Protein AF-A0A7X0EYW1-F1 (afdb_monomer)

Solvent-accessible surface area (backbone atoms only — not comparable to full-atom values): 8251 Å² total; per-residue (Å²): 119,74,43,82,47,58,52,59,78,78,30,70,56,36,33,30,42,43,67,89,39,68,41,78,28,68,42,75,41,87,88,79,72,46,76,42,80,27,55,40,93,86,78,65,42,36,30,29,31,34,37,28,37,51,52,51,80,84,52,72,91,52,84,43,73,43,68,41,34,33,45,39,96,59,86,83,66,71,73,83,72,54,72,73,35,61,46,37,50,37,80,27,30,41,29,74,44,77,37,78,92,76,75,40,85,40,76,48,44,35,21,56,43,68,38,63,61,73,96,78,82,68,85,69,75,77,80,76,79,79,78,77,82,82,79,130

Radius of gyration: 17.85 Å; Cα contacts (8 Å, |Δi|>4): 258; chains: 1; bounding box: 35×34×68 Å

Mean predicted aligned error: 7.56 Å

Foldseek 3Di:
DKDWDAQCRVQVQFKKWQAPFKAFDWDADPVVRDIDGDADPPPRFTKIKTWIFRPDPPCPPHGRIDIEIERDNDGADAAPPDNIATKTFARKMKDWDQDPVVRDIDIYIYGHHIYHDPPPDNCPDDPDPPDDPDDD

Organism: NCBI:txid1124761

Secondary structure (DSSP, 8-state):
--EE--HHHH-TT-EEEPTT--EE-EEE-TTT--EEE-B-TTT--BEEEEEEEE--GGGTTS--EEEEEEE-SSPPPPSS--TT-EEEEES-EEEEEEETTTTEEEEEEEESEEE---TTS--PPPPPPPP-----

Sequence (136 aa):
MRFRVRFEEVFPAGCVLVPGSIAQGEDYDEKSGKRSPSKDKVTGGRVWTCRVMDMDPELGARSREVAVKILAEVQPVPPTGQMFEAVEFTDMTVTPYLNEKTRRLAYSLRASGMVKPNGSNGSRPAPAPAAKDGGA

Nearest PDB structures (foldseek):
  3k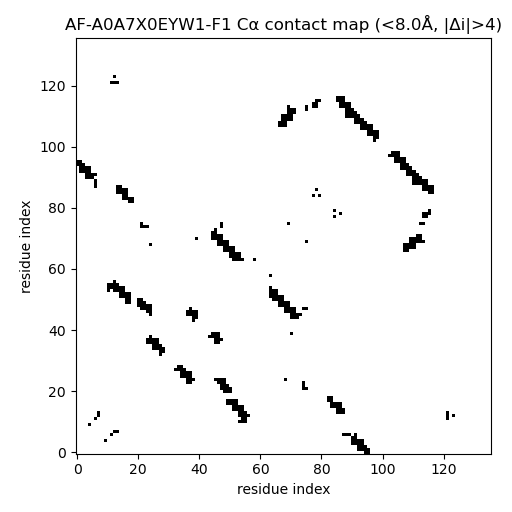jo-assembly1_A  TM=4.034E-01  e=4.210E-01  Homo sapiens
  1ue6-assembly2_D-3  TM=4.298E-01  e=5.564E-01  Mycobacterium tuberculosis
  3kjp-assembly1_A  TM=3.358E-01  e=3.562E-01  Homo sapiens
  1xjv-assembly1_A  TM=3.365E-01  e=7.353E-01  Homo sapiens
  7qhs-assembly1_5  TM=3.418E-01  e=5.785E+00  Saccharomyces cerevisiae

pLDDT: mean 89.04, std 16.57, range [39.38, 98.5]

Structure (mmCIF, N/CA/C/O backbone):
data_AF-A0A7X0EYW1-F1
#
_entry.id   AF-A0A7X0EYW1-F1
#
loop_
_atom_site.group_PDB
_atom_site.id
_atom_site.type_symbol
_atom_site.label_atom_id
_atom_site.label_alt_id
_atom_site.label_comp_id
_atom_site.label_asym_id
_atom_site.label_entity_id
_atom_site.label_seq_id
_atom_site.pdbx_PDB_ins_code
_atom_site.Cartn_x
_atom_site.Cartn_y
_atom_site.Cartn_z
_atom_site.occupancy
_atom_site.B_iso_or_equiv
_atom_site.auth_seq_id
_atom_site.auth_comp_id
_atom_site.auth_asym_id
_atom_site.auth_atom_id
_atom_site.pdbx_PDB_model_num
ATOM 1 N N . MET A 1 1 ? -16.023 -2.634 2.922 1.00 85.44 1 MET A N 1
ATOM 2 C CA . MET A 1 1 ? -15.891 -3.912 2.189 1.00 85.44 1 MET A CA 1
ATOM 3 C C . MET A 1 1 ? -14.479 -3.988 1.624 1.00 85.44 1 MET A C 1
ATOM 5 O O . MET A 1 1 ? -14.025 -2.969 1.122 1.00 85.44 1 MET A O 1
ATOM 9 N N . ARG A 1 2 ? -13.776 -5.120 1.761 1.00 92.00 2 ARG A N 1
ATOM 10 C CA . ARG A 1 2 ? -12.442 -5.334 1.167 1.00 92.00 2 ARG A CA 1
ATOM 11 C C . ARG A 1 2 ? -12.479 -6.558 0.257 1.00 92.00 2 ARG A C 1
ATOM 13 O O . ARG A 1 2 ? -13.123 -7.540 0.620 1.00 92.00 2 ARG A O 1
ATOM 20 N N . PHE A 1 3 ? -11.800 -6.493 -0.878 1.00 96.12 3 PHE A N 1
ATOM 21 C CA . PHE A 1 3 ? -11.724 -7.563 -1.872 1.00 96.12 3 PHE A CA 1
ATOM 22 C C . PHE A 1 3 ? -10.299 -8.086 -1.943 1.00 96.12 3 PHE A C 1
ATOM 24 O O . PHE A 1 3 ? -9.366 -7.298 -1.813 1.00 96.12 3 PHE A O 1
ATOM 31 N N . ARG A 1 4 ? -10.128 -9.393 -2.143 1.00 97.38 4 ARG A N 1
ATOM 32 C CA . ARG A 1 4 ? -8.812 -9.957 -2.464 1.00 97.38 4 ARG A CA 1
ATOM 33 C C . ARG A 1 4 ? -8.446 -9.595 -3.899 1.00 97.38 4 ARG A C 1
ATOM 35 O O . ARG A 1 4 ? -9.322 -9.596 -4.758 1.00 97.38 4 ARG A O 1
ATOM 42 N N . VAL A 1 5 ? -7.172 -9.309 -4.120 1.00 97.75 5 VAL A N 1
ATOM 43 C CA . VAL A 1 5 ? -6.573 -9.065 -5.437 1.00 97.75 5 VAL A CA 1
ATOM 44 C C . VAL A 1 5 ? -5.224 -9.765 -5.480 1.00 97.75 5 VAL A C 1
ATOM 46 O O . VAL A 1 5 ? -4.581 -9.920 -4.438 1.00 97.75 5 VAL A O 1
ATOM 49 N N . ARG A 1 6 ? -4.801 -10.222 -6.655 1.00 97.62 6 ARG A N 1
ATOM 50 C CA . ARG A 1 6 ? -3.446 -10.753 -6.830 1.00 97.62 6 ARG A CA 1
ATOM 51 C C . ARG A 1 6 ? -2.455 -9.601 -7.004 1.00 97.62 6 ARG A C 1
ATOM 53 O O . ARG A 1 6 ? -2.843 -8.505 -7.407 1.00 97.62 6 ARG A O 1
ATOM 60 N N . PHE A 1 7 ? -1.184 -9.835 -6.691 1.00 97.56 7 PHE A N 1
ATOM 61 C CA . PHE A 1 7 ? -0.146 -8.807 -6.810 1.00 97.56 7 PHE A CA 1
ATOM 62 C C . PHE A 1 7 ? -0.031 -8.299 -8.251 1.00 97.56 7 PHE A C 1
ATOM 64 O O . PHE A 1 7 ? -0.073 -7.097 -8.492 1.00 97.56 7 PHE A O 1
ATOM 71 N N . GLU A 1 8 ? 0.005 -9.217 -9.210 1.00 96.25 8 GLU A N 1
ATOM 72 C CA . GLU A 1 8 ? 0.116 -8.960 -10.644 1.00 96.25 8 GLU A CA 1
ATOM 73 C C . GLU A 1 8 ? -1.119 -8.273 -11.251 1.00 96.25 8 GLU A C 1
ATOM 75 O O . GLU A 1 8 ? -1.043 -7.726 -12.346 1.00 96.25 8 GLU A O 1
ATOM 80 N N . GLU A 1 9 ? -2.258 -8.270 -10.550 1.00 96.06 9 GLU A N 1
ATOM 81 C CA . GLU A 1 9 ? -3.436 -7.488 -10.953 1.00 96.06 9 GLU A CA 1
ATOM 82 C C . GLU A 1 9 ? -3.307 -6.014 -10.549 1.00 96.06 9 GLU A C 1
ATOM 84 O O . GLU A 1 9 ? -3.933 -5.152 -11.162 1.00 96.06 9 GLU A O 1
ATOM 89 N N . VAL A 1 10 ? -2.515 -5.722 -9.512 1.00 96.75 10 VAL A N 1
ATOM 90 C CA . VAL A 1 10 ? -2.250 -4.359 -9.032 1.00 96.75 10 VAL A CA 1
ATOM 91 C C . VAL A 1 10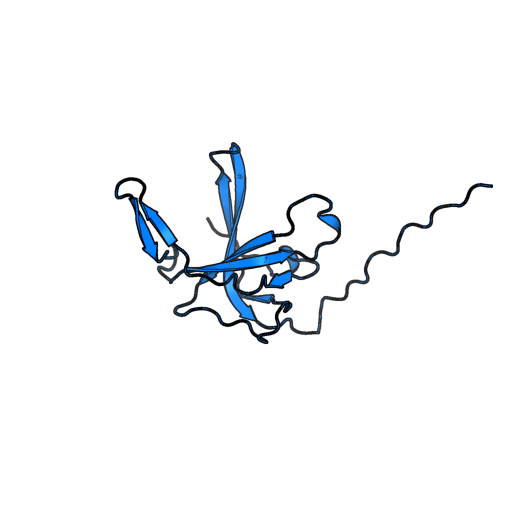 ? -0.986 -3.787 -9.672 1.00 96.75 10 VAL A C 1
ATOM 93 O O . VAL A 1 10 ? -0.970 -2.614 -10.020 1.00 96.75 10 VAL A O 1
ATOM 96 N N . PHE A 1 11 ? 0.049 -4.614 -9.831 1.00 97.19 11 PHE A N 1
ATOM 97 C CA . PHE A 1 11 ? 1.366 -4.249 -10.349 1.00 97.19 11 PHE A CA 1
ATOM 98 C C . PHE A 1 11 ? 1.763 -5.203 -11.488 1.00 97.19 11 PHE A C 1
ATOM 100 O O . PHE A 1 11 ? 2.587 -6.100 -11.289 1.00 97.19 11 PHE A O 1
ATOM 107 N N . PRO A 1 12 ? 1.182 -5.057 -12.692 1.00 95.56 12 PRO A N 1
ATOM 108 C CA . PRO A 1 12 ? 1.379 -6.007 -13.791 1.00 95.56 12 PRO A CA 1
ATOM 109 C C . PRO A 1 12 ? 2.825 -6.076 -14.301 1.00 95.56 12 PRO A C 1
ATOM 111 O O . PRO A 1 12 ? 3.247 -7.112 -14.811 1.00 95.56 12 PRO A O 1
ATOM 114 N N . ALA A 1 13 ? 3.595 -4.996 -14.147 1.00 96.25 13 ALA A N 1
ATOM 115 C CA . ALA A 1 13 ? 5.026 -4.943 -14.457 1.00 96.25 13 ALA A CA 1
ATOM 116 C C . ALA A 1 13 ? 5.916 -5.042 -13.198 1.00 96.25 13 ALA A C 1
ATOM 118 O O . ALA A 1 13 ? 7.121 -4.794 -13.259 1.00 96.25 13 ALA A O 1
ATOM 119 N N . GLY A 1 14 ? 5.329 -5.399 -12.052 1.00 97.38 14 GLY A N 1
ATOM 120 C CA . GLY A 1 14 ? 5.976 -5.363 -10.745 1.00 97.38 14 GLY A CA 1
ATOM 121 C C . GLY A 1 14 ? 6.090 -3.952 -10.164 1.00 97.38 14 GLY A C 1
ATOM 122 O O . GLY A 1 14 ? 5.657 -2.960 -10.754 1.00 97.38 14 GLY A O 1
ATOM 123 N N . CYS A 1 15 ? 6.669 -3.858 -8.969 1.00 98.25 15 CYS A N 1
ATOM 124 C CA . CYS A 1 15 ? 6.925 -2.583 -8.312 1.00 98.25 15 CYS A CA 1
ATOM 125 C C . CYS A 1 15 ? 8.261 -2.588 -7.562 1.00 98.25 15 CYS A C 1
ATOM 127 O O . CYS A 1 15 ?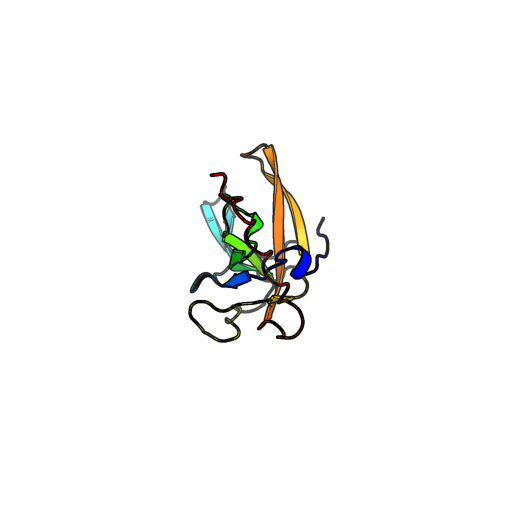 8.803 -3.638 -7.207 1.00 98.25 15 CYS A O 1
ATOM 129 N N . VAL A 1 16 ? 8.805 -1.391 -7.347 1.00 98.12 16 VAL A N 1
ATOM 130 C CA . VAL A 1 16 ? 10.080 -1.166 -6.655 1.00 98.12 16 VAL A CA 1
ATOM 131 C C . VAL A 1 16 ? 9.822 -0.392 -5.372 1.00 98.12 16 VAL A C 1
ATOM 133 O O . VAL A 1 16 ? 9.150 0.639 -5.391 1.00 98.12 16 VAL A O 1
ATOM 136 N N . LEU A 1 17 ? 10.357 -0.865 -4.250 1.00 98.31 17 LEU A N 1
ATOM 137 C CA . LEU A 1 17 ? 10.218 -0.188 -2.967 1.00 98.31 17 LEU A CA 1
ATOM 138 C C . LEU A 1 17 ? 10.925 1.172 -3.000 1.00 98.31 17 LEU A C 1
ATOM 140 O O . LEU A 1 17 ? 12.093 1.271 -3.373 1.00 98.31 17 LEU A O 1
ATOM 144 N N . VAL A 1 18 ? 10.234 2.228 -2.564 1.00 97.81 18 VAL A N 1
ATOM 145 C CA . VAL A 1 18 ? 10.865 3.532 -2.341 1.00 97.81 18 VAL A CA 1
ATOM 146 C C . VAL A 1 18 ? 11.727 3.425 -1.077 1.00 97.81 18 VAL A C 1
ATOM 148 O O . VAL A 1 18 ? 11.173 3.150 -0.001 1.00 97.81 18 VAL A O 1
ATOM 151 N N . PRO A 1 19 ? 13.052 3.647 -1.156 1.00 95.44 19 PRO A N 1
ATOM 152 C CA . PRO A 1 19 ? 13.936 3.499 -0.005 1.00 95.44 19 PRO A CA 1
ATOM 153 C C . PRO A 1 19 ? 13.513 4.386 1.170 1.00 95.44 19 PRO A C 1
ATOM 155 O O . PRO A 1 19 ? 13.096 5.532 1.001 1.00 95.44 19 PRO A O 1
ATOM 158 N N . GLY A 1 20 ? 13.589 3.827 2.381 1.00 94.94 20 GLY A N 1
ATOM 159 C CA . GLY A 1 20 ? 13.221 4.520 3.620 1.00 94.94 20 GLY A CA 1
ATOM 160 C C . GLY A 1 20 ? 11.728 4.840 3.772 1.00 94.94 20 GLY A C 1
ATOM 161 O O . GLY A 1 20 ? 11.356 5.551 4.699 1.00 94.94 20 GLY A O 1
ATOM 162 N N . SER A 1 21 ? 10.854 4.343 2.890 1.00 97.06 21 SER A N 1
ATOM 163 C CA . SER A 1 21 ? 9.422 4.677 2.927 1.00 97.06 21 SER A CA 1
ATOM 164 C C . SER A 1 21 ? 8.599 3.882 3.941 1.00 97.06 21 SER A C 1
ATOM 166 O O . SER A 1 21 ? 7.430 4.212 4.147 1.00 97.06 21 SER A O 1
ATOM 168 N N . ILE A 1 22 ? 9.170 2.839 4.553 1.00 97.69 22 ILE A N 1
ATOM 169 C CA . ILE A 1 22 ? 8.461 2.009 5.529 1.00 97.69 22 ILE A CA 1
ATOM 170 C C . ILE A 1 22 ? 8.322 2.784 6.839 1.00 97.69 22 ILE A C 1
ATOM 172 O O . ILE A 1 22 ? 9.307 3.023 7.533 1.00 97.69 22 ILE A O 1
ATOM 176 N N . ALA A 1 23 ? 7.090 3.116 7.205 1.00 97.62 23 ALA A N 1
ATOM 177 C CA . ALA A 1 23 ? 6.765 3.864 8.411 1.00 97.62 23 ALA A CA 1
ATOM 178 C C . ALA A 1 23 ? 5.575 3.242 9.147 1.00 97.62 23 ALA A C 1
ATOM 180 O O . ALA A 1 23 ? 4.763 2.515 8.564 1.00 97.62 23 ALA A O 1
ATOM 181 N N . GLN A 1 24 ? 5.457 3.538 10.442 1.00 97.94 24 GLN A N 1
ATOM 182 C CA . GLN A 1 24 ? 4.256 3.201 11.198 1.00 97.94 24 GLN A CA 1
ATOM 183 C C . GLN A 1 24 ? 3.073 3.983 10.616 1.00 97.94 24 GLN A C 1
ATOM 185 O O . GLN A 1 24 ? 3.169 5.186 10.382 1.00 97.94 24 GLN A O 1
ATOM 190 N N . GLY A 1 25 ? 1.963 3.296 10.346 1.00 96.88 25 GLY A N 1
ATOM 191 C CA . GLY A 1 25 ? 0.720 3.973 10.001 1.00 96.88 25 GLY A CA 1
ATOM 192 C C . GLY A 1 25 ? 0.221 4.757 11.209 1.00 96.88 25 GLY A C 1
ATOM 193 O O . GLY A 1 25 ? 0.284 4.256 12.331 1.00 96.88 25 GLY A O 1
ATOM 194 N N . GLU A 1 26 ? -0.283 5.964 10.982 1.00 96.25 26 GLU A N 1
ATOM 195 C CA . GLU A 1 26 ? -0.839 6.805 12.037 1.00 96.25 26 GLU A CA 1
ATOM 196 C C . GLU A 1 26 ? -2.272 7.218 11.716 1.00 96.25 26 GLU A C 1
ATOM 198 O O . GLU A 1 26 ? -2.580 7.647 10.600 1.00 96.25 26 GLU A O 1
ATOM 203 N N . ASP A 1 27 ? -3.135 7.132 12.723 1.00 92.88 27 ASP A N 1
ATOM 204 C CA . ASP A 1 27 ? -4.470 7.704 12.702 1.00 92.88 27 ASP A CA 1
ATOM 205 C C . ASP A 1 27 ? -4.421 9.068 13.399 1.00 92.88 27 ASP A C 1
ATOM 207 O O . ASP A 1 27 ? -3.880 9.203 14.503 1.00 92.88 27 ASP A O 1
ATOM 211 N N . TYR A 1 28 ? -4.978 10.080 12.735 1.00 91.88 28 TYR A N 1
ATOM 212 C CA . TYR A 1 28 ? -5.114 11.432 13.266 1.00 91.88 28 TYR A CA 1
ATOM 213 C C . TYR A 1 28 ? -6.526 11.632 13.812 1.00 91.88 28 TYR A C 1
ATOM 215 O O . TYR A 1 28 ? -7.508 11.397 13.106 1.00 91.88 28 TYR A O 1
ATOM 223 N N . ASP A 1 29 ? -6.621 12.074 15.061 1.00 91.25 29 ASP A N 1
ATOM 224 C CA . ASP A 1 29 ? -7.878 12.487 15.673 1.00 91.25 29 ASP A CA 1
ATOM 225 C C . ASP A 1 29 ? -8.046 14.001 15.513 1.00 91.25 29 ASP A C 1
ATOM 227 O O . ASP A 1 29 ? -7.351 14.785 16.157 1.00 91.25 29 ASP A O 1
ATOM 231 N N . GLU A 1 30 ? -8.991 14.412 14.668 1.00 90.50 30 GLU A N 1
ATOM 232 C CA . GLU A 1 30 ? -9.273 15.825 14.389 1.00 90.50 30 GLU A CA 1
ATOM 233 C C . GLU A 1 30 ? -9.751 16.608 15.619 1.00 90.50 30 GLU A C 1
ATOM 235 O O . GLU A 1 30 ? -9.547 17.818 15.686 1.00 90.50 30 GLU A O 1
ATOM 240 N N . LYS A 1 31 ? -10.364 15.947 16.610 1.00 90.81 31 LYS A N 1
ATOM 241 C CA . LYS A 1 31 ? -10.875 16.617 17.815 1.00 90.81 31 LYS A CA 1
ATOM 242 C C . LYS A 1 31 ? -9.768 16.891 18.820 1.00 90.81 31 LYS A C 1
ATOM 244 O O . LYS A 1 31 ? -9.752 17.950 19.438 1.00 90.81 31 LYS A O 1
ATOM 249 N N . SER A 1 32 ? -8.875 15.923 19.021 1.00 92.12 32 SER A N 1
ATOM 250 C CA . SER A 1 32 ? -7.788 16.036 20.001 1.00 92.12 32 SER A CA 1
ATOM 251 C C . SER A 1 32 ? -6.468 16.527 19.404 1.00 92.12 32 SER A C 1
ATOM 253 O O . SER A 1 32 ? -5.561 16.892 20.152 1.00 92.12 32 SER A O 1
ATOM 255 N N . GLY A 1 33 ? -6.338 16.524 18.076 1.00 93.56 33 GLY A N 1
ATOM 256 C CA . GLY A 1 33 ? -5.122 16.881 17.348 1.00 93.56 33 GLY A CA 1
ATOM 257 C C . GLY A 1 33 ? -3.978 15.873 17.500 1.00 93.56 33 GLY A C 1
ATOM 258 O O . GLY A 1 33 ? -2.851 16.164 17.097 1.00 93.56 33 GLY A O 1
ATOM 259 N N . LYS A 1 34 ? -4.228 14.704 18.101 1.00 94.38 34 LYS A N 1
ATOM 260 C CA . LYS A 1 34 ? -3.199 13.701 18.403 1.00 94.38 34 LYS A CA 1
ATOM 261 C C . LYS A 1 34 ? -3.079 12.660 17.294 1.00 94.38 34 LYS A C 1
ATOM 263 O O . LYS A 1 34 ? -4.051 12.318 16.623 1.00 94.38 34 LYS A O 1
ATOM 268 N N . ARG A 1 35 ? -1.864 12.128 17.147 1.00 94.50 35 ARG A N 1
ATOM 269 C CA . ARG A 1 35 ? -1.550 10.970 16.303 1.00 94.50 35 ARG A CA 1
ATOM 270 C C . ARG A 1 35 ? -1.429 9.727 17.168 1.00 94.50 35 ARG A C 1
ATOM 272 O O . ARG A 1 35 ? -0.914 9.788 18.284 1.00 94.50 35 ARG A O 1
ATOM 279 N N . SER A 1 36 ? -1.913 8.607 16.655 1.00 95.25 36 SER A N 1
ATOM 280 C CA . SER A 1 36 ? -1.799 7.305 17.307 1.00 95.25 36 SER A CA 1
ATOM 281 C C . SER A 1 36 ? -1.466 6.226 16.279 1.00 95.25 36 SER A C 1
ATOM 283 O O . SER A 1 36 ? -1.859 6.374 15.122 1.00 95.25 36 SER A O 1
ATOM 285 N N . PRO A 1 37 ? -0.763 5.143 16.656 1.00 96.19 37 PRO A N 1
ATOM 286 C CA . PRO A 1 37 ? -0.505 4.041 15.738 1.00 96.19 37 PRO A CA 1
ATOM 287 C C . PRO A 1 37 ? -1.805 3.464 15.171 1.00 96.19 37 PRO A C 1
ATOM 289 O O . PRO A 1 37 ? -2.678 3.026 15.925 1.00 96.19 37 PRO A O 1
ATOM 292 N N . SER A 1 38 ? -1.911 3.421 13.846 1.00 96.94 38 SER A N 1
ATOM 293 C CA . SER A 1 38 ? -3.069 2.879 13.148 1.00 96.94 38 SER A CA 1
ATOM 294 C C . SER A 1 38 ? -3.245 1.390 13.432 1.00 96.94 38 SER A C 1
ATOM 296 O O . SER A 1 38 ? -2.289 0.60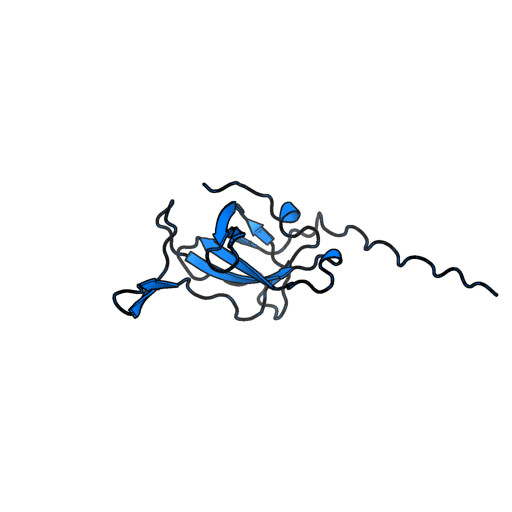2 13.443 1.00 96.94 38 SER A O 1
ATOM 298 N N . LYS A 1 39 ? -4.509 0.984 13.550 1.00 96.50 39 LYS A N 1
ATOM 299 C CA . LYS A 1 39 ? -4.920 -0.422 13.567 1.00 96.50 39 LYS A CA 1
ATOM 300 C C . LYS A 1 39 ? -5.899 -0.704 12.440 1.00 96.50 39 LYS A C 1
ATOM 302 O O . LYS A 1 39 ? -6.723 0.131 12.066 1.00 96.50 39 LYS A O 1
ATOM 307 N N . ASP A 1 40 ? -5.814 -1.896 11.872 1.00 95.00 40 ASP A N 1
ATOM 308 C CA . ASP A 1 40 ? -6.765 -2.339 10.868 1.00 95.00 40 ASP A CA 1
ATOM 309 C C . ASP A 1 40 ? -8.138 -2.536 11.510 1.00 95.00 40 ASP A C 1
ATOM 311 O O . ASP A 1 40 ? -8.290 -3.279 12.474 1.00 95.00 40 ASP A O 1
ATOM 315 N N . LYS A 1 41 ? -9.158 -1.878 10.960 1.00 90.56 41 LYS A N 1
ATOM 316 C CA . LYS A 1 41 ? -10.505 -1.864 11.550 1.00 90.56 41 LYS A CA 1
ATOM 317 C C . LYS A 1 41 ? -11.206 -3.225 11.520 1.00 90.56 41 LYS A C 1
ATOM 319 O O . LYS A 1 41 ? -12.214 -3.386 12.194 1.00 90.56 41 LYS A O 1
ATOM 324 N N . VAL A 1 42 ? -10.717 -4.170 10.711 1.00 90.38 42 VAL A N 1
ATOM 325 C CA . VAL A 1 42 ? -11.312 -5.507 10.586 1.00 90.38 42 VAL A CA 1
ATOM 326 C C . VAL A 1 42 ? -10.600 -6.505 11.492 1.00 90.38 42 VAL A C 1
ATOM 328 O O . VAL A 1 42 ? -11.251 -7.302 12.152 1.00 90.38 42 VAL A O 1
ATOM 331 N N . THR A 1 43 ? -9.270 -6.479 11.512 1.00 90.88 43 THR A N 1
ATOM 332 C CA . THR A 1 43 ? -8.450 -7.483 12.212 1.00 90.88 43 THR A CA 1
ATOM 333 C C . THR A 1 43 ? -7.904 -7.004 13.555 1.00 90.88 43 THR A C 1
ATOM 335 O O . THR A 1 43 ? -7.461 -7.817 14.355 1.00 90.88 43 THR A O 1
ATOM 338 N N . GLY A 1 44 ? -7.881 -5.693 13.804 1.00 94.00 44 GLY A N 1
ATOM 339 C CA . GLY A 1 44 ? -7.215 -5.086 14.959 1.00 94.00 44 GLY A CA 1
ATOM 340 C C . GLY A 1 44 ? -5.683 -5.061 14.869 1.00 94.00 44 GLY A C 1
ATOM 341 O O . GLY A 1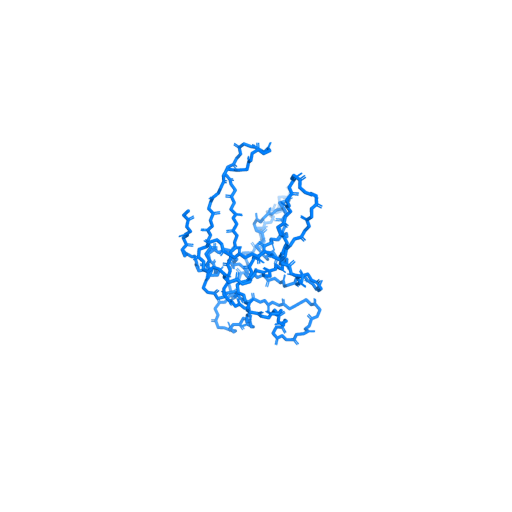 44 ? -5.039 -4.492 15.754 1.00 94.00 44 GLY A O 1
ATOM 342 N N . GLY A 1 45 ? -5.096 -5.638 13.814 1.00 94.81 45 GLY A N 1
ATOM 343 C CA . GLY A 1 45 ? -3.650 -5.708 13.613 1.00 94.81 45 GLY A CA 1
ATOM 344 C C . GLY A 1 45 ? -3.014 -4.335 13.401 1.00 94.81 45 GLY A C 1
ATOM 345 O O . GLY A 1 45 ? -3.655 -3.405 12.903 1.00 94.81 45 GLY A O 1
ATOM 346 N N . ARG A 1 46 ? -1.739 -4.201 13.778 1.00 97.56 46 ARG A N 1
ATOM 347 C CA . ARG A 1 46 ? -0.961 -2.979 13.538 1.00 97.56 46 ARG A CA 1
ATOM 348 C C . ARG A 1 46 ? -0.796 -2.743 12.040 1.00 97.56 46 ARG A C 1
ATOM 350 O O . ARG A 1 46 ? -0.633 -3.683 11.264 1.00 97.56 46 ARG A O 1
ATOM 357 N N . VAL A 1 47 ? -0.838 -1.473 11.653 1.00 98.25 47 VAL A N 1
ATOM 358 C CA . VAL A 1 47 ? -0.676 -1.057 10.262 1.00 98.25 47 VAL A CA 1
ATOM 359 C C . VAL A 1 47 ? 0.655 -0.344 10.099 1.00 98.25 47 VAL A C 1
ATOM 361 O O . VAL A 1 47 ? 0.931 0.655 10.759 1.00 98.25 47 VAL A O 1
ATOM 364 N N . TRP A 1 48 ? 1.439 -0.831 9.153 1.00 98.50 48 TRP A N 1
ATOM 365 C CA . TRP A 1 48 ? 2.588 -0.146 8.583 1.00 98.50 48 TRP A CA 1
ATOM 366 C C . TRP A 1 48 ? 2.214 0.381 7.204 1.00 98.50 48 TRP A C 1
ATOM 368 O O . TRP A 1 48 ? 1.234 -0.058 6.602 1.00 98.50 48 TRP A O 1
ATOM 378 N N . THR A 1 49 ? 2.966 1.340 6.694 1.00 98.06 49 THR A N 1
ATOM 379 C CA . THR A 1 49 ? 2.808 1.846 5.334 1.00 98.06 49 THR A CA 1
ATOM 380 C C . THR A 1 49 ? 4.156 1.866 4.649 1.00 98.06 49 THR A C 1
ATOM 382 O O . THR A 1 49 ? 5.172 2.106 5.291 1.00 98.06 49 THR A O 1
ATOM 385 N N . CYS A 1 50 ? 4.160 1.639 3.346 1.00 98.25 50 CYS A N 1
ATOM 386 C CA . CYS A 1 50 ? 5.310 1.871 2.488 1.00 98.25 50 CYS A CA 1
ATOM 387 C C . CYS A 1 50 ? 4.854 2.547 1.197 1.00 98.25 50 CYS A C 1
ATOM 389 O O . CYS A 1 50 ? 3.651 2.651 0.925 1.00 98.25 50 CYS A O 1
ATOM 391 N N . ARG A 1 51 ? 5.820 3.019 0.417 1.00 98.38 51 ARG A N 1
ATOM 392 C CA . ARG A 1 51 ? 5.590 3.567 -0.916 1.00 98.38 51 ARG A CA 1
ATOM 393 C C . ARG A 1 51 ? 6.370 2.728 -1.912 1.00 98.38 51 ARG A C 1
ATOM 395 O O . ARG A 1 51 ? 7.520 2.379 -1.652 1.00 98.38 51 ARG A O 1
ATOM 402 N N . VAL A 1 52 ? 5.743 2.404 -3.030 1.00 98.50 52 VAL A N 1
ATOM 403 C CA . VAL A 1 52 ? 6.376 1.699 -4.144 1.00 98.50 52 VAL A CA 1
ATOM 404 C C . VAL A 1 52 ? 6.225 2.514 -5.416 1.00 98.50 52 VAL A C 1
ATOM 406 O O . VAL A 1 52 ? 5.265 3.267 -5.567 1.00 98.50 52 VAL A O 1
ATOM 409 N N . MET A 1 53 ? 7.179 2.362 -6.320 1.00 98.12 53 MET A N 1
ATOM 410 C CA . MET A 1 53 ? 7.077 2.829 -7.691 1.00 98.12 53 MET A CA 1
ATOM 411 C C . MET A 1 53 ? 6.485 1.701 -8.527 1.00 98.12 53 MET A C 1
ATOM 413 O O . MET A 1 53 ? 7.081 0.628 -8.623 1.00 98.12 53 MET A O 1
ATOM 417 N N . ASP A 1 54 ? 5.315 1.941 -9.102 1.00 97.88 54 ASP A N 1
ATOM 418 C CA . ASP A 1 54 ? 4.714 1.074 -10.106 1.00 97.88 54 ASP A CA 1
ATOM 419 C C . ASP A 1 54 ? 5.539 1.140 -11.398 1.00 97.88 54 ASP A C 1
ATOM 421 O O . ASP A 1 54 ? 5.868 2.228 -11.892 1.00 97.88 54 ASP A O 1
ATOM 425 N N . MET A 1 55 ? 5.916 -0.033 -11.905 1.00 97.31 55 MET A N 1
ATOM 426 C CA . MET A 1 55 ? 6.749 -0.179 -13.094 1.00 97.31 55 MET A CA 1
ATOM 427 C C . MET A 1 55 ? 5.928 -0.308 -14.380 1.00 97.31 55 MET A C 1
ATOM 429 O O . MET A 1 55 ? 6.511 -0.543 -15.439 1.00 97.31 55 MET A O 1
ATOM 433 N N . ASP A 1 56 ? 4.604 -0.137 -14.317 1.00 95.75 56 ASP A N 1
ATOM 434 C CA . ASP A 1 56 ? 3.736 -0.160 -15.490 1.00 95.75 56 ASP A CA 1
ATOM 435 C C . ASP A 1 56 ? 4.122 0.953 -16.497 1.00 95.75 56 ASP A C 1
ATOM 437 O O . ASP A 1 56 ? 4.018 2.154 -16.192 1.00 95.75 56 ASP A O 1
ATOM 441 N N . PRO A 1 57 ? 4.577 0.590 -17.715 1.00 93.81 57 PRO A N 1
ATOM 442 C CA . PRO A 1 57 ? 4.937 1.565 -18.737 1.00 93.81 57 PRO A CA 1
ATOM 443 C C . PRO A 1 57 ? 3.730 2.365 -19.253 1.00 93.81 57 PRO A C 1
ATOM 445 O O . PRO A 1 57 ? 3.918 3.465 -19.779 1.00 9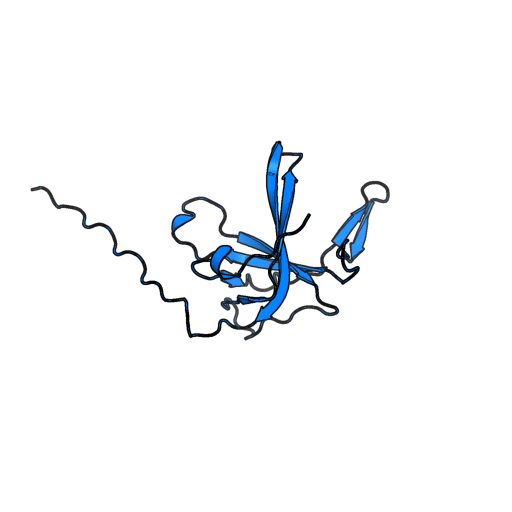3.81 57 PRO A O 1
ATOM 448 N N . GLU A 1 58 ? 2.503 1.867 -19.086 1.00 94.31 58 GLU A N 1
ATOM 449 C CA . GLU A 1 58 ? 1.275 2.482 -19.603 1.00 94.31 58 GLU A CA 1
ATOM 450 C C . GLU A 1 58 ? 0.739 3.621 -18.717 1.00 94.31 58 GLU A C 1
ATOM 452 O O . GLU A 1 58 ? -0.175 4.349 -19.114 1.00 94.31 58 GLU A O 1
ATOM 457 N N . LEU A 1 59 ? 1.341 3.863 -17.544 1.00 90.62 59 LEU A N 1
ATOM 458 C CA . LEU A 1 59 ? 0.934 4.952 -16.644 1.00 90.62 59 LEU A CA 1
ATOM 459 C C . LEU A 1 59 ? 1.108 6.355 -17.248 1.00 90.62 59 LEU A C 1
ATOM 461 O O . LEU A 1 59 ? 0.424 7.297 -16.830 1.00 90.62 59 LEU A O 1
ATOM 465 N N . GLY A 1 60 ? 2.000 6.517 -18.229 1.00 91.00 60 GLY A N 1
ATOM 466 C CA . GLY A 1 60 ? 2.268 7.802 -18.875 1.00 91.00 60 GLY A CA 1
ATOM 467 C C . GLY A 1 60 ? 2.641 8.894 -17.862 1.00 91.00 60 GLY A C 1
ATOM 468 O O . GLY A 1 60 ? 3.600 8.749 -17.111 1.00 91.00 60 GLY A O 1
ATOM 469 N N . ALA A 1 61 ? 1.872 9.989 -17.838 1.00 91.94 61 ALA A N 1
ATOM 470 C CA . ALA A 1 61 ? 2.086 11.129 -16.935 1.00 91.94 61 ALA A CA 1
ATOM 471 C C . ALA A 1 61 ? 1.426 10.982 -15.546 1.00 91.94 61 ALA A C 1
ATOM 473 O O . ALA A 1 61 ? 1.461 11.917 -14.743 1.00 91.94 61 ALA A O 1
ATOM 474 N N . ARG A 1 62 ? 0.769 9.851 -15.254 1.00 90.38 62 ARG A N 1
ATOM 475 C CA . ARG A 1 62 ? 0.159 9.602 -13.938 1.00 90.38 62 ARG A CA 1
ATOM 476 C C . ARG A 1 62 ? 1.243 9.333 -12.891 1.00 90.38 62 ARG A C 1
ATOM 478 O O . ARG A 1 62 ? 2.349 8.911 -13.218 1.00 90.38 62 ARG A O 1
ATOM 485 N N . SER A 1 63 ? 0.912 9.563 -11.619 1.00 93.50 63 SER A N 1
ATOM 486 C CA . SER A 1 63 ? 1.814 9.212 -10.516 1.00 93.50 63 SER A CA 1
ATOM 487 C C . SER A 1 63 ? 2.125 7.717 -10.547 1.00 93.50 63 SER A C 1
ATOM 489 O O . SER A 1 63 ? 1.203 6.905 -10.557 1.00 93.50 63 SER A O 1
ATOM 491 N N . ARG A 1 64 ? 3.416 7.379 -10.512 1.00 96.12 64 ARG A N 1
ATOM 492 C CA . ARG A 1 64 ? 3.903 6.005 -10.322 1.00 96.12 64 ARG A CA 1
ATOM 493 C C . ARG A 1 64 ? 3.977 5.603 -8.857 1.00 96.12 64 ARG A C 1
ATOM 495 O O . ARG A 1 64 ? 4.082 4.426 -8.548 1.00 96.12 64 ARG A O 1
ATOM 502 N N . GLU A 1 65 ? 3.967 6.576 -7.953 1.00 97.56 65 GLU A N 1
ATOM 503 C CA . GLU A 1 65 ? 4.077 6.298 -6.530 1.00 97.56 65 GLU A CA 1
ATOM 504 C C . GLU A 1 65 ? 2.739 5.786 -5.986 1.00 97.56 65 GLU A C 1
ATOM 506 O O . GLU A 1 65 ? 1.713 6.468 -6.085 1.00 97.56 65 GLU A O 1
ATOM 511 N N . VAL A 1 66 ? 2.766 4.593 -5.395 1.00 98.00 66 VAL A N 1
ATOM 512 C CA . VAL A 1 66 ? 1.612 3.903 -4.817 1.00 98.00 66 VAL A CA 1
ATOM 513 C C . VAL A 1 66 ? 1.889 3.604 -3.347 1.00 98.00 66 VAL A C 1
ATOM 515 O O . VAL A 1 66 ? 2.917 3.031 -2.990 1.00 98.00 66 VAL A O 1
ATOM 518 N N . ALA A 1 67 ? 0.957 3.982 -2.472 1.00 98.19 67 ALA A N 1
ATOM 519 C CA . ALA A 1 67 ? 1.033 3.668 -1.050 1.00 98.19 67 ALA A CA 1
ATOM 520 C C . ALA A 1 67 ? 0.383 2.309 -0.756 1.00 98.19 67 ALA A C 1
ATOM 522 O O . ALA A 1 67 ? -0.777 2.078 -1.108 1.00 98.19 67 ALA A O 1
ATOM 523 N N . VAL A 1 68 ? 1.104 1.438 -0.048 1.00 98.44 68 VAL A N 1
ATOM 524 C CA . VAL A 1 68 ? 0.612 0.120 0.374 1.00 98.44 68 VAL A CA 1
ATOM 525 C C . VAL A 1 68 ? 0.666 0.025 1.891 1.00 98.44 68 VAL A C 1
ATOM 527 O O . VAL A 1 68 ? 1.707 0.249 2.511 1.00 98.44 68 VAL A O 1
ATOM 530 N N . LYS A 1 69 ? -0.472 -0.318 2.499 1.00 98.44 69 LYS A N 1
ATOM 531 C CA . LYS A 1 69 ? -0.564 -0.611 3.931 1.00 98.44 69 LYS A CA 1
ATOM 532 C C . LYS A 1 69 ? -0.195 -2.072 4.183 1.00 98.44 69 LYS A C 1
ATOM 534 O O . LYS A 1 69 ? -0.681 -2.951 3.485 1.00 98.44 69 LYS A O 1
ATOM 539 N N . ILE A 1 70 ? 0.604 -2.351 5.199 1.00 98.31 70 ILE A N 1
ATOM 540 C CA . ILE A 1 70 ? 1.065 -3.700 5.534 1.00 98.31 70 ILE A CA 1
ATOM 541 C C . ILE A 1 70 ? 0.584 -4.035 6.940 1.00 98.31 70 ILE A C 1
ATOM 543 O O . ILE A 1 70 ? 0.830 -3.281 7.882 1.00 98.31 70 ILE A O 1
ATOM 547 N N . LEU A 1 71 ? -0.137 -5.143 7.079 1.00 97.88 71 LEU A N 1
ATOM 548 C CA . LEU A 1 71 ? -0.601 -5.638 8.369 1.00 97.88 71 LEU A CA 1
ATOM 549 C C . LEU A 1 71 ? 0.490 -6.517 8.975 1.00 97.88 71 LEU A C 1
ATOM 551 O O . LEU A 1 71 ? 0.685 -7.643 8.534 1.00 97.88 71 LEU A O 1
ATOM 555 N N . ALA A 1 72 ? 1.213 -5.991 9.961 1.00 96.62 72 ALA A N 1
ATOM 556 C CA . ALA A 1 72 ? 2.323 -6.695 10.596 1.00 96.62 72 ALA A CA 1
ATOM 557 C C . ALA A 1 72 ? 2.492 -6.252 12.052 1.00 96.62 72 ALA A C 1
ATOM 559 O O . ALA A 1 72 ? 2.349 -5.072 12.374 1.00 96.62 72 ALA A O 1
ATOM 560 N N . GLU A 1 73 ? 2.821 -7.190 12.943 1.00 95.81 73 GLU A N 1
ATOM 561 C CA . GLU A 1 73 ? 3.024 -6.898 14.370 1.00 95.81 73 GLU A CA 1
ATOM 562 C C . GLU A 1 73 ? 4.250 -6.010 14.631 1.00 95.81 73 GLU A C 1
ATOM 564 O O . GLU A 1 73 ? 4.246 -5.203 15.562 1.00 95.81 73 GLU A O 1
ATOM 569 N N . VAL A 1 74 ? 5.267 -6.112 13.776 1.00 96.12 74 VAL A N 1
ATOM 570 C CA . VAL A 1 74 ? 6.518 -5.342 13.820 1.00 96.12 74 VAL A CA 1
ATOM 571 C C . VAL A 1 74 ? 6.781 -4.674 12.472 1.00 96.12 74 VAL A C 1
ATOM 573 O O . VAL A 1 74 ? 6.114 -4.996 11.488 1.00 96.12 74 VAL A O 1
ATOM 576 N N . GLN A 1 75 ? 7.735 -3.738 12.429 1.00 97.06 75 GLN A N 1
ATOM 577 C CA . GLN A 1 75 ? 8.101 -3.052 11.190 1.00 97.06 75 GLN A CA 1
ATOM 578 C C . GLN A 1 75 ? 8.564 -4.072 10.140 1.00 97.06 75 GLN A C 1
ATOM 580 O O . GLN A 1 75 ? 9.501 -4.823 10.417 1.00 97.06 75 GLN A O 1
ATOM 585 N N . PRO A 1 76 ? 7.949 -4.103 8.943 1.00 96.69 76 PRO A N 1
ATOM 586 C CA . PRO A 1 76 ? 8.449 -4.915 7.845 1.00 96.69 76 PRO A CA 1
ATOM 587 C C . PRO A 1 76 ? 9.864 -4.483 7.460 1.00 96.69 76 PRO A C 1
ATOM 589 O O . PRO A 1 76 ? 10.146 -3.287 7.360 1.00 96.69 76 PRO A O 1
ATOM 592 N N . VAL A 1 77 ? 10.737 -5.456 7.223 1.00 95.19 77 VAL A N 1
ATOM 593 C CA . VAL A 1 77 ? 12.100 -5.215 6.743 1.00 95.19 77 VAL A CA 1
ATOM 594 C C . VAL A 1 77 ? 12.128 -5.464 5.235 1.00 95.19 77 VAL A C 1
ATOM 596 O O . VAL A 1 77 ? 11.560 -6.466 4.793 1.00 95.19 77 VAL A O 1
ATOM 599 N N . PRO A 1 78 ? 12.759 -4.582 4.439 1.00 94.19 78 PRO A N 1
ATOM 600 C CA . PRO A 1 78 ? 12.949 -4.827 3.017 1.00 94.19 78 PRO A CA 1
ATOM 601 C C . PRO A 1 78 ? 13.661 -6.180 2.774 1.00 94.19 78 PRO A C 1
ATOM 603 O O . PRO A 1 78 ? 14.657 -6.456 3.448 1.00 94.19 78 PRO A O 1
ATOM 606 N N . PRO A 1 79 ? 13.163 -7.045 1.869 1.00 91.88 79 PRO A N 1
ATOM 607 C CA . PRO A 1 79 ? 13.641 -8.426 1.730 1.00 91.88 79 PRO A CA 1
ATOM 608 C C . PRO A 1 79 ? 15.128 -8.588 1.396 1.00 91.88 79 PRO A C 1
ATOM 610 O O . PRO A 1 79 ? 15.735 -9.590 1.776 1.00 91.88 79 PRO A O 1
ATOM 613 N N . THR A 1 80 ? 15.710 -7.648 0.651 1.00 90.88 80 THR A N 1
ATOM 614 C CA . THR A 1 80 ? 17.100 -7.720 0.173 1.00 90.88 80 THR A CA 1
ATOM 615 C C . THR A 1 80 ? 17.984 -6.595 0.706 1.00 90.88 80 THR A C 1
ATOM 617 O O . THR A 1 80 ? 19.206 -6.740 0.700 1.00 90.88 80 THR A O 1
ATOM 620 N N . GLY A 1 81 ? 17.401 -5.485 1.170 1.00 89.00 81 GLY A N 1
ATOM 621 C CA . GLY A 1 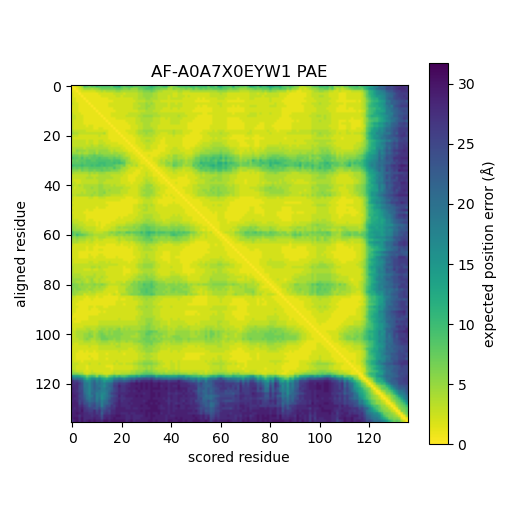81 ? 18.126 -4.332 1.708 1.00 89.00 81 GLY A CA 1
ATOM 622 C C . GLY A 1 81 ? 18.808 -3.464 0.645 1.00 89.00 81 GLY A C 1
ATOM 623 O O . GLY A 1 81 ? 19.607 -2.592 0.991 1.00 89.00 81 GLY A O 1
ATOM 624 N N . GLN A 1 82 ? 18.530 -3.682 -0.645 1.00 92.00 82 GLN A N 1
ATOM 625 C CA . GLN A 1 82 ? 19.058 -2.839 -1.722 1.00 92.00 82 GLN A CA 1
ATOM 626 C C . GLN A 1 82 ? 18.317 -1.492 -1.772 1.00 92.00 82 GLN A C 1
ATOM 628 O O . GLN A 1 82 ? 17.144 -1.402 -1.419 1.00 92.00 82 GLN A O 1
ATOM 633 N N . MET A 1 83 ? 18.983 -0.432 -2.252 1.00 88.56 83 MET A N 1
ATOM 634 C CA . MET A 1 83 ? 18.381 0.914 -2.316 1.00 88.56 83 MET A CA 1
ATOM 635 C C . MET A 1 83 ? 17.090 0.966 -3.145 1.00 88.56 83 MET A C 1
ATOM 637 O O . MET A 1 83 ? 16.162 1.670 -2.770 1.00 88.56 83 MET A O 1
ATOM 641 N N . PHE A 1 84 ? 17.025 0.231 -4.253 1.00 91.38 84 PHE A N 1
ATOM 642 C CA . PHE A 1 84 ? 15.856 0.163 -5.130 1.00 91.38 84 PHE A CA 1
ATOM 643 C C . PHE A 1 84 ? 15.550 -1.300 -5.423 1.00 91.38 84 PHE A C 1
ATOM 645 O O . PHE A 1 84 ? 15.869 -1.809 -6.496 1.00 91.38 84 PHE A O 1
ATOM 652 N N . GLU A 1 85 ? 14.996 -2.001 -4.437 1.00 94.50 85 GLU A N 1
ATOM 653 C CA . GLU A 1 85 ? 14.646 -3.408 -4.604 1.00 94.50 85 GLU A CA 1
ATOM 654 C C . GLU A 1 85 ? 13.231 -3.599 -5.148 1.00 94.50 85 GLU A C 1
ATOM 656 O O . GLU A 1 85 ? 12.279 -2.940 -4.723 1.00 94.50 85 GLU A O 1
ATOM 661 N N . ALA A 1 86 ? 13.097 -4.535 -6.086 1.00 97.06 86 ALA A N 1
ATOM 662 C CA . ALA A 1 86 ? 11.797 -5.046 -6.485 1.00 97.06 86 ALA A CA 1
ATOM 663 C C . ALA A 1 86 ? 11.207 -5.881 -5.344 1.00 97.06 86 ALA A C 1
ATOM 665 O O . ALA A 1 86 ? 11.925 -6.657 -4.708 1.00 97.06 86 ALA A O 1
ATOM 666 N N . VAL A 1 87 ? 9.906 -5.734 -5.104 1.00 97.56 87 VAL A N 1
ATOM 667 C CA . VAL A 1 87 ? 9.182 -6.440 -4.040 1.00 97.56 87 VAL A CA 1
ATOM 668 C C . VAL A 1 87 ? 7.852 -6.974 -4.555 1.00 97.56 87 VAL A C 1
ATOM 670 O O . VAL A 1 87 ? 7.245 -6.398 -5.454 1.00 97.56 87 VAL A O 1
ATOM 673 N N . GLU A 1 88 ? 7.383 -8.056 -3.947 1.00 97.69 88 GLU A N 1
ATOM 674 C CA . GLU A 1 88 ? 6.020 -8.558 -4.097 1.00 97.69 88 GLU A CA 1
ATOM 675 C C . GLU A 1 88 ? 5.283 -8.479 -2.760 1.00 97.69 88 GLU A C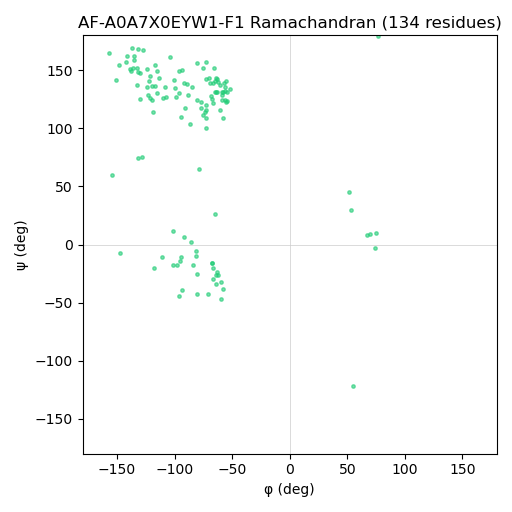 1
ATOM 677 O O . GLU A 1 88 ? 5.877 -8.601 -1.684 1.00 97.69 88 GLU A O 1
ATOM 682 N N . PHE A 1 89 ? 3.968 -8.282 -2.825 1.00 98.06 89 PHE A N 1
ATOM 683 C CA . PHE A 1 89 ? 3.104 -8.228 -1.651 1.00 98.06 89 PHE A CA 1
ATOM 684 C C . PHE A 1 89 ? 2.228 -9.472 -1.562 1.00 98.06 89 PHE A C 1
ATOM 686 O O . PHE A 1 89 ? 1.609 -9.879 -2.544 1.00 98.06 89 PHE A O 1
ATOM 693 N N . THR A 1 90 ? 2.118 -10.042 -0.365 1.00 97.06 90 THR A N 1
ATOM 694 C CA . THR A 1 90 ? 1.287 -11.226 -0.123 1.00 97.06 90 THR A CA 1
ATOM 695 C C . THR A 1 90 ? -0.092 -10.852 0.412 1.00 97.06 90 THR A C 1
ATOM 697 O O . THR A 1 90 ? -0.262 -9.850 1.114 1.00 97.06 90 THR A O 1
ATOM 700 N N . ASP A 1 91 ? -1.087 -11.680 0.078 1.00 96.75 91 ASP A N 1
ATOM 701 C CA . ASP A 1 91 ? -2.477 -11.558 0.539 1.00 96.75 91 ASP A CA 1
ATOM 702 C C . ASP A 1 91 ? -3.071 -10.163 0.314 1.00 96.75 91 ASP A C 1
ATOM 704 O O . ASP A 1 91 ? -3.704 -9.570 1.198 1.00 96.75 91 ASP A O 1
ATOM 708 N N . MET A 1 92 ? -2.843 -9.616 -0.883 1.00 98.31 92 MET A N 1
ATOM 709 C CA . MET A 1 92 ? -3.282 -8.267 -1.186 1.00 98.31 92 MET A CA 1
ATOM 710 C C . MET A 1 92 ? -4.804 -8.139 -1.122 1.00 98.31 92 MET A C 1
ATOM 712 O O . MET A 1 92 ? -5.580 -8.988 -1.572 1.00 98.31 92 MET A O 1
ATOM 716 N N . THR A 1 93 ? -5.239 -7.018 -0.559 1.00 98.00 93 THR A N 1
ATOM 717 C CA . THR A 1 93 ? -6.635 -6.608 -0.570 1.00 98.00 93 THR A CA 1
ATOM 718 C C . THR A 1 93 ? -6.778 -5.158 -0.990 1.00 98.00 93 THR A C 1
ATOM 720 O O . THR A 1 93 ? -5.933 -4.309 -0.700 1.00 98.00 93 THR A O 1
ATOM 723 N N . VAL A 1 94 ? -7.894 -4.868 -1.646 1.00 97.69 94 VAL A N 1
ATOM 724 C CA . VAL A 1 94 ? -8.292 -3.524 -2.041 1.00 97.69 94 VAL A CA 1
ATOM 725 C C . VAL A 1 94 ? -9.593 -3.145 -1.346 1.00 97.69 94 VAL A C 1
ATOM 727 O O . VAL A 1 94 ? -10.538 -3.934 -1.260 1.00 97.69 94 VAL A O 1
ATOM 730 N N . THR A 1 95 ? -9.651 -1.916 -0.846 1.00 97.00 95 THR A N 1
ATOM 731 C CA . THR A 1 95 ? -10.874 -1.326 -0.295 1.00 97.00 95 THR A CA 1
ATOM 732 C C . THR A 1 95 ? -11.237 -0.095 -1.118 1.00 97.00 95 THR A C 1
ATOM 734 O O . THR A 1 95 ? -10.487 0.886 -1.067 1.00 97.00 95 THR A O 1
ATOM 737 N N . PRO A 1 96 ? -12.362 -0.110 -1.852 1.00 96.56 96 PRO A N 1
ATOM 738 C CA . PRO A 1 96 ? -12.893 1.095 -2.468 1.00 96.56 96 PRO A CA 1
ATOM 739 C C . PRO A 1 96 ? -13.450 2.046 -1.405 1.00 96.56 96 PRO A C 1
ATOM 741 O O . PRO A 1 96 ? -14.059 1.615 -0.422 1.00 96.56 96 PRO A O 1
ATOM 744 N N . TYR A 1 97 ? -13.274 3.345 -1.616 1.00 94.56 97 TYR A N 1
ATOM 745 C CA . TYR A 1 97 ? -13.874 4.394 -0.798 1.00 94.56 97 TYR A CA 1
ATOM 746 C C . TYR A 1 97 ? -14.160 5.645 -1.633 1.00 94.56 97 TYR A C 1
ATOM 748 O O . TYR A 1 97 ? -13.505 5.900 -2.643 1.00 94.56 97 TYR A O 1
ATOM 756 N N . LEU A 1 98 ? -15.140 6.444 -1.209 1.00 96.38 98 LEU A N 1
ATOM 757 C CA . LEU A 1 98 ? -15.374 7.759 -1.798 1.00 96.38 98 LEU A CA 1
ATOM 758 C C . LEU A 1 98 ? -14.330 8.732 -1.246 1.00 96.38 98 LEU A C 1
ATOM 760 O O . LEU A 1 98 ? -14.296 8.992 -0.046 1.00 96.38 98 LEU A O 1
ATOM 764 N N . ASN A 1 99 ? -13.482 9.283 -2.110 1.00 94.62 99 ASN A N 1
ATOM 765 C CA . ASN A 1 99 ? -12.623 10.392 -1.725 1.00 94.62 99 ASN A CA 1
ATOM 766 C C . ASN A 1 99 ? -13.476 11.662 -1.658 1.00 94.62 99 ASN A C 1
ATOM 768 O O . ASN A 1 99 ? -13.946 12.159 -2.680 1.00 94.62 99 ASN A O 1
ATOM 772 N N . GLU A 1 100 ? -13.679 12.185 -0.452 1.00 94.19 100 GLU A N 1
ATOM 773 C CA . GLU A 1 100 ? -14.563 13.330 -0.220 1.00 94.19 100 GLU A CA 1
ATOM 774 C C . GLU A 1 100 ? -14.080 14.608 -0.911 1.00 94.19 100 GLU A C 1
ATOM 776 O O . G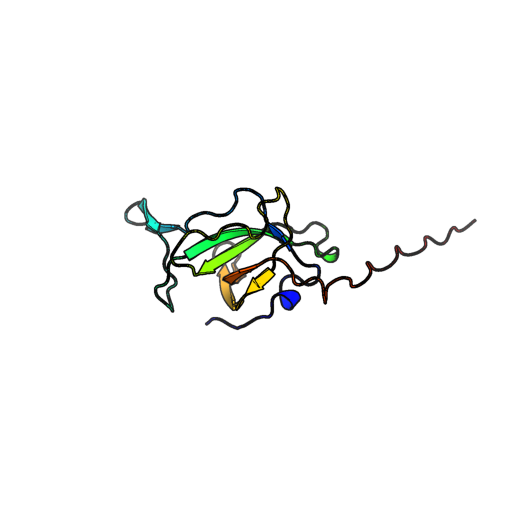LU A 1 100 ? -14.905 15.371 -1.410 1.00 94.19 100 GLU A O 1
ATOM 781 N N . LYS A 1 101 ? -12.758 14.806 -1.016 1.00 93.75 101 LYS A N 1
ATOM 782 C CA . LYS A 1 101 ? -12.159 16.000 -1.632 1.00 93.75 101 LYS A CA 1
ATOM 783 C C . LYS A 1 101 ? -12.347 16.018 -3.142 1.00 93.75 101 LYS A C 1
ATOM 785 O O . LYS A 1 101 ? -12.645 17.055 -3.718 1.00 93.75 101 LYS A O 1
ATOM 790 N N . THR A 1 102 ? -12.156 14.871 -3.790 1.00 95.06 102 THR A N 1
ATOM 791 C CA . THR A 1 102 ? -12.251 14.768 -5.254 1.00 95.06 102 THR A CA 1
ATOM 792 C C . THR A 1 102 ? -13.627 14.322 -5.732 1.00 95.06 102 THR A C 1
ATOM 794 O O . THR A 1 102 ? -13.887 14.362 -6.932 1.00 95.06 102 THR A O 1
ATOM 797 N N . ARG A 1 103 ? -14.500 13.877 -4.815 1.00 96.06 103 ARG A N 1
ATOM 798 C CA . ARG A 1 103 ? -15.811 13.265 -5.093 1.00 96.06 103 ARG A CA 1
ATOM 799 C C . ARG A 1 103 ? -15.725 12.090 -6.076 1.00 96.06 103 ARG A C 1
ATOM 801 O O . ARG A 1 103 ? -16.670 11.821 -6.811 1.00 96.06 103 ARG A O 1
ATOM 808 N N . ARG A 1 104 ? -14.590 11.383 -6.088 1.00 96.25 104 ARG A N 1
ATOM 809 C CA . ARG A 1 104 ? -14.319 10.226 -6.956 1.00 96.25 104 ARG A CA 1
ATOM 810 C C . ARG A 1 104 ? -14.101 8.965 -6.136 1.00 96.25 104 ARG A C 1
ATOM 812 O O . ARG A 1 104 ? -13.663 9.022 -4.986 1.00 96.25 104 ARG A O 1
ATOM 819 N N . LEU A 1 105 ? -14.372 7.823 -6.761 1.00 96.25 105 LEU A N 1
ATOM 820 C CA . LEU A 1 105 ? -13.980 6.528 -6.225 1.00 96.25 105 LEU A CA 1
ATOM 821 C C . LEU A 1 105 ? -12.449 6.444 -6.155 1.00 96.25 105 LEU A C 1
ATOM 823 O O . LEU A 1 105 ? -11.759 6.763 -7.122 1.00 96.25 105 LEU A O 1
ATOM 827 N N . ALA A 1 106 ? -11.937 6.032 -5.003 1.00 95.19 106 ALA A N 1
ATOM 828 C CA . ALA A 1 106 ? -10.526 5.800 -4.735 1.00 95.19 106 ALA A CA 1
ATOM 829 C C . ALA A 1 106 ? -10.339 4.437 -4.061 1.00 95.19 106 ALA A C 1
ATOM 831 O O . ALA A 1 106 ? -11.304 3.806 -3.622 1.00 95.19 106 ALA A O 1
ATOM 832 N N . TYR A 1 107 ? -9.090 3.986 -3.972 1.00 95.25 107 TYR A N 1
ATOM 833 C CA . TYR A 1 107 ? -8.756 2.653 -3.485 1.00 95.25 107 TYR A CA 1
ATOM 834 C C . TYR A 1 107 ? -7.635 2.714 -2.457 1.00 95.25 107 TYR A C 1
ATOM 836 O O . TYR A 1 107 ? -6.659 3.439 -2.631 1.00 95.25 107 TYR A O 1
ATOM 844 N N . SER A 1 108 ? -7.769 1.946 -1.376 1.00 96.38 108 SER A N 1
ATOM 845 C CA . SER A 1 108 ? -6.666 1.689 -0.450 1.00 96.38 108 SER A CA 1
ATOM 846 C C . SER A 1 108 ? -6.178 0.259 -0.620 1.00 96.38 108 SER A C 1
ATOM 848 O O . SER A 1 108 ? -6.987 -0.666 -0.497 1.00 96.38 108 SER A O 1
ATOM 850 N N . LEU A 1 109 ? -4.877 0.093 -0.832 1.00 98.31 109 LEU A N 1
ATOM 851 C CA . LEU A 1 109 ? -4.222 -1.206 -0.930 1.00 98.31 109 LEU A CA 1
ATOM 852 C C . LEU A 1 109 ? -3.703 -1.652 0.436 1.00 98.31 109 LEU A C 1
ATOM 854 O O . LEU A 1 109 ? -3.162 -0.850 1.206 1.00 98.31 109 LEU A O 1
ATOM 858 N N . ARG A 1 110 ? -3.878 -2.937 0.732 1.00 98.25 110 ARG A N 1
ATOM 859 C CA . ARG A 1 110 ? -3.344 -3.614 1.916 1.00 98.25 110 ARG A CA 1
ATOM 860 C C . ARG A 1 110 ? -2.683 -4.927 1.528 1.00 98.25 110 ARG A C 1
ATOM 862 O O . ARG A 1 110 ? -3.125 -5.555 0.575 1.00 98.25 110 ARG A O 1
ATOM 869 N N . ALA A 1 111 ? -1.705 -5.351 2.312 1.00 98.19 111 ALA A N 1
ATOM 870 C CA . ALA A 1 111 ? -1.030 -6.639 2.215 1.00 98.19 111 ALA A CA 1
ATOM 871 C C . ALA A 1 111 ? -0.733 -7.192 3.617 1.00 98.19 111 ALA A C 1
ATOM 873 O O . ALA A 1 111 ? -0.729 -6.433 4.592 1.00 98.19 111 ALA A O 1
ATOM 874 N N . SER A 1 112 ? -0.458 -8.490 3.714 1.00 96.44 112 SER A N 1
ATOM 875 C CA . SER A 1 112 ? -0.013 -9.137 4.960 1.00 96.44 112 SER A CA 1
ATOM 876 C C . SER A 1 112 ? 1.507 -9.309 5.031 1.00 96.44 112 SER A C 1
ATOM 878 O O . SER A 1 112 ? 2.052 -9.508 6.111 1.00 96.44 112 SER A O 1
ATOM 880 N N . GLY A 1 113 ? 2.208 -9.211 3.901 1.00 95.25 113 GLY A N 1
ATOM 881 C CA . GLY A 1 113 ? 3.654 -9.400 3.837 1.00 95.25 113 GLY A CA 1
ATOM 882 C C . GLY A 1 113 ? 4.289 -8.722 2.630 1.00 95.25 113 GLY A C 1
ATOM 883 O O . GLY A 1 113 ? 3.601 -8.320 1.691 1.00 95.25 113 GLY A O 1
ATOM 884 N N . MET A 1 114 ? 5.613 -8.592 2.689 1.00 96.56 114 MET A N 1
ATOM 885 C CA . MET A 1 114 ? 6.479 -8.071 1.632 1.00 96.56 114 MET A CA 1
ATOM 886 C C . MET A 1 114 ? 7.620 -9.070 1.441 1.00 96.56 114 MET A C 1
ATOM 888 O O . MET A 1 114 ? 8.287 -9.430 2.410 1.00 96.56 114 MET A O 1
ATOM 892 N N . VAL A 1 115 ? 7.819 -9.542 0.215 1.00 96.31 115 VAL A N 1
ATOM 893 C CA . VAL A 1 115 ? 8.787 -10.594 -0.118 1.00 96.31 115 VAL A CA 1
ATOM 894 C C . VAL A 1 115 ? 9.582 -10.228 -1.366 1.00 96.31 115 VAL A C 1
ATOM 896 O O . VAL A 1 115 ? 9.190 -9.350 -2.135 1.00 96.31 115 VAL A O 1
ATOM 899 N N . LYS A 1 116 ? 10.722 -10.897 -1.569 1.00 94.56 116 LYS A N 1
ATOM 900 C CA . LYS A 1 116 ? 11.458 -10.805 -2.831 1.00 94.56 116 LYS A CA 1
ATOM 901 C C . LYS A 1 116 ? 10.589 -11.401 -3.952 1.00 94.56 116 LYS A C 1
ATOM 903 O O . LYS A 1 116 ? 9.990 -12.450 -3.713 1.00 94.56 116 LYS A O 1
ATOM 908 N N . PRO A 1 117 ? 10.571 -10.811 -5.160 1.00 92.06 117 PRO A N 1
ATOM 909 C CA . PRO A 1 117 ? 9.899 -11.409 -6.298 1.00 92.06 117 PRO A CA 1
ATOM 910 C C . PRO A 1 117 ? 10.421 -12.816 -6.561 1.00 92.06 117 PRO A C 1
ATOM 912 O O . PRO A 1 117 ? 11.638 -13.046 -6.619 1.00 92.06 117 PRO A O 1
ATOM 915 N N . ASN A 1 118 ? 9.507 -13.763 -6.741 1.00 81.12 118 ASN A N 1
ATOM 916 C CA . ASN A 1 118 ? 9.886 -15.081 -7.218 1.00 81.12 118 ASN A CA 1
ATOM 917 C C . ASN A 1 118 ? 10.234 -14.924 -8.697 1.00 81.12 118 ASN A C 1
ATOM 919 O O . ASN A 1 118 ? 9.387 -14.551 -9.501 1.00 81.12 118 ASN A O 1
ATOM 923 N N . GLY A 1 119 ? 11.498 -15.168 -9.057 1.00 61.47 119 GLY A N 1
ATOM 924 C CA . GLY A 1 119 ? 12.054 -14.911 -10.393 1.00 61.47 119 GLY A CA 1
ATOM 925 C C . GLY A 1 119 ? 11.467 -15.749 -11.537 1.00 61.47 119 GLY A C 1
ATOM 926 O O . GLY A 1 119 ? 12.169 -16.001 -12.510 1.00 61.47 119 GLY A O 1
ATOM 927 N N . SER A 1 120 ? 10.226 -16.222 -11.424 1.00 49.72 120 SER A N 1
ATOM 928 C CA . SER A 1 120 ? 9.606 -17.159 -12.348 1.00 49.72 120 SER A CA 1
ATOM 929 C C . SER A 1 120 ? 8.468 -16.610 -13.208 1.00 49.72 120 SER A C 1
ATOM 931 O O . SER A 1 120 ? 8.146 -17.315 -14.149 1.00 49.72 120 SER A O 1
ATOM 933 N N . ASN A 1 121 ? 7.880 -15.416 -13.012 1.00 46.19 121 ASN A N 1
ATOM 934 C CA . ASN A 1 121 ? 6.718 -15.011 -13.843 1.00 46.19 121 ASN A CA 1
ATOM 935 C C . ASN A 1 121 ? 6.485 -13.489 -14.010 1.00 46.19 121 ASN A C 1
ATOM 937 O O . ASN A 1 121 ? 5.416 -12.988 -13.679 1.00 46.19 121 ASN A O 1
ATOM 941 N N . GLY A 1 122 ? 7.440 -12.737 -14.572 1.00 46.66 122 GLY A N 1
ATOM 942 C CA . GLY A 1 122 ? 7.223 -11.292 -14.800 1.00 46.66 122 GLY A CA 1
ATOM 943 C C . GLY A 1 122 ? 7.893 -10.661 -16.017 1.00 46.66 122 GLY A C 1
ATOM 944 O O . GLY A 1 122 ? 7.602 -9.515 -16.343 1.00 46.66 122 GLY A O 1
ATOM 945 N N . SER A 1 123 ? 8.750 -11.381 -16.741 1.00 45.69 123 SER A N 1
ATOM 946 C CA . SER A 1 123 ? 9.322 -10.889 -17.997 1.00 45.69 123 SER A CA 1
ATOM 947 C C . SER A 1 123 ? 8.309 -11.034 -19.135 1.00 45.69 123 SER A C 1
ATOM 949 O O . SER A 1 123 ? 8.533 -11.791 -20.078 1.00 45.69 123 SER A O 1
ATOM 951 N N . ARG A 1 124 ? 7.176 -10.323 -19.082 1.00 48.22 124 ARG A N 1
ATOM 952 C CA . ARG A 1 124 ? 6.491 -10.011 -20.339 1.00 48.22 124 ARG A CA 1
ATOM 953 C C . ARG A 1 124 ? 7.432 -9.061 -21.094 1.00 48.22 124 ARG A C 1
ATOM 955 O O . ARG A 1 124 ? 7.808 -8.038 -20.520 1.00 48.22 124 ARG A O 1
ATOM 962 N N . PRO A 1 125 ? 7.877 -9.395 -22.319 1.00 41.59 125 PRO A N 1
ATOM 963 C CA . PRO A 1 125 ? 8.735 -8.499 -23.081 1.00 41.59 125 PRO A CA 1
ATOM 964 C C . PRO A 1 125 ? 8.028 -7.152 -23.218 1.00 41.59 125 PRO A C 1
ATOM 966 O O . PRO A 1 125 ? 6.827 -7.122 -23.499 1.00 41.59 125 PRO A O 1
ATOM 969 N N . ALA A 1 126 ? 8.756 -6.053 -23.012 1.00 47.00 126 ALA A N 1
ATOM 970 C CA . ALA A 1 126 ? 8.246 -4.733 -23.354 1.00 47.00 126 ALA A CA 1
ATOM 971 C C . ALA A 1 126 ? 7.756 -4.763 -24.817 1.00 47.00 126 ALA A C 1
ATOM 973 O O . ALA A 1 126 ? 8.463 -5.319 -25.666 1.00 47.00 126 ALA A O 1
ATOM 974 N N . PRO A 1 127 ? 6.565 -4.223 -25.137 1.00 47.91 127 PRO A N 1
ATOM 975 C CA . PRO A 1 127 ? 6.139 -4.127 -26.524 1.00 47.91 127 PRO A CA 1
ATOM 976 C C . PRO A 1 127 ? 7.184 -3.321 -27.303 1.00 47.91 127 PRO A C 1
ATOM 978 O O . PRO A 1 127 ? 7.643 -2.271 -26.847 1.00 47.91 127 PRO A O 1
ATOM 981 N N . ALA A 1 128 ? 7.607 -3.856 -28.452 1.00 48.84 128 ALA A N 1
ATOM 982 C CA . ALA A 1 128 ? 8.602 -3.221 -29.305 1.00 48.84 128 ALA A CA 1
ATOM 983 C C . ALA A 1 128 ? 8.149 -1.795 -29.678 1.00 48.84 128 ALA A C 1
ATOM 985 O O . ALA A 1 128 ? 6.957 -1.588 -29.927 1.00 48.84 128 ALA A O 1
ATOM 986 N N . PRO A 1 129 ? 9.061 -0.805 -29.730 1.00 49.84 129 PRO A N 1
ATOM 987 C CA . PRO A 1 129 ? 8.695 0.536 -30.159 1.00 49.84 129 PRO A CA 1
ATOM 988 C C . PRO A 1 129 ? 8.130 0.478 -31.582 1.00 49.84 129 PRO A C 1
ATOM 990 O O . PRO A 1 129 ? 8.725 -0.139 -32.467 1.00 49.84 129 PRO A O 1
ATOM 993 N N . ALA A 1 130 ? 6.972 1.112 -31.787 1.00 54.25 130 ALA A N 1
ATOM 994 C CA . ALA A 1 130 ? 6.342 1.221 -33.096 1.00 54.25 130 ALA A CA 1
ATOM 995 C C . ALA A 1 130 ? 7.338 1.824 -34.096 1.00 54.25 130 ALA A C 1
ATOM 997 O O . ALA A 1 130 ? 7.885 2.909 -33.866 1.00 54.25 130 ALA A O 1
ATOM 998 N N . ALA A 1 131 ? 7.586 1.096 -35.185 1.00 48.47 131 ALA A N 1
ATOM 999 C CA . ALA A 1 131 ? 8.414 1.564 -36.281 1.00 48.47 131 ALA A CA 1
ATOM 1000 C C . ALA A 1 131 ? 7.848 2.895 -36.793 1.00 48.47 131 ALA A C 1
ATOM 1002 O O . ALA A 1 131 ? 6.677 2.988 -37.157 1.00 48.47 131 ALA A O 1
ATOM 1003 N N . LYS A 1 132 ? 8.676 3.943 -36.789 1.00 44.81 132 LYS A N 1
ATOM 1004 C CA . LYS A 1 132 ? 8.385 5.144 -37.566 1.00 44.81 132 LYS A CA 1
ATOM 1005 C C . LYS A 1 132 ? 8.609 4.775 -39.026 1.00 44.81 132 LYS A C 1
ATOM 1007 O O . LYS A 1 132 ? 9.757 4.583 -39.419 1.00 44.81 132 LYS A O 1
ATOM 1012 N N . ASP A 1 133 ? 7.530 4.676 -39.796 1.00 45.50 133 ASP A N 1
ATOM 1013 C CA . ASP A 1 133 ? 7.618 4.676 -41.253 1.00 45.50 133 ASP A CA 1
ATOM 1014 C C . ASP A 1 133 ? 8.303 5.977 -41.684 1.00 45.50 133 ASP A C 1
ATOM 1016 O O . ASP A 1 133 ? 7.775 7.080 -41.526 1.00 45.50 133 ASP A O 1
ATOM 1020 N N . GLY A 1 134 ? 9.537 5.838 -42.164 1.00 42.72 134 GLY A N 1
ATOM 1021 C CA . GLY A 1 134 ? 10.248 6.893 -42.863 1.00 42.72 134 GLY A CA 1
ATOM 1022 C C . GLY A 1 134 ? 9.633 7.059 -44.245 1.00 42.72 134 GLY A C 1
ATOM 1023 O O . GLY A 1 134 ? 9.914 6.269 -45.142 1.00 42.72 134 GLY A O 1
ATOM 1024 N N . GLY A 1 135 ? 8.786 8.074 -44.399 1.00 45.53 135 GLY A N 1
ATOM 1025 C CA . GLY A 1 135 ? 8.357 8.572 -45.702 1.00 45.53 135 GLY A CA 1
ATOM 1026 C C . GLY A 1 135 ? 9.425 9.489 -46.292 1.00 45.53 135 GLY A C 1
ATOM 1027 O O . GLY A 1 135 ? 9.853 10.432 -45.625 1.00 45.53 135 GLY A O 1
ATOM 1028 N N . ALA A 1 136 ? 9.857 9.141 -47.505 1.00 39.38 136 ALA A N 1
ATOM 1029 C CA . ALA A 1 136 ? 10.745 9.904 -48.379 1.00 39.38 136 ALA A CA 1
ATOM 1030 C C . ALA A 1 136 ? 10.126 11.226 -48.861 1.00 39.38 136 ALA A C 1
ATOM 1032 O O . ALA A 1 136 ? 8.876 11.313 -48.905 1.00 39.38 136 ALA A O 1
#